Protein AF-A0A530BI84-F1 (afdb_monomer_lite)

Radius of gyration: 13.32 Å; chains: 1; bounding box: 29×37×27 Å

Structure (mmCIF, N/CA/C/O backbone):
data_AF-A0A530BI84-F1
#
_entry.id   AF-A0A530BI84-F1
#
loop_
_atom_site.group_PDB
_atom_site.id
_atom_site.type_symbol
_atom_site.label_atom_id
_atom_site.label_alt_id
_atom_site.label_comp_id
_atom_site.label_asym_id
_atom_site.label_entity_id
_atom_site.label_seq_id
_atom_site.pdbx_PDB_ins_code
_atom_site.Cartn_x
_atom_site.Cartn_y
_atom_site.Cartn_z
_atom_site.occupancy
_atom_site.B_iso_or_equiv
_atom_site.auth_seq_id
_atom_site.auth_comp_id
_atom_site.auth_asym_id
_atom_site.auth_atom_id
_atom_site.pdbx_PDB_model_num
ATOM 1 N N . LEU A 1 1 ? -6.136 4.067 -1.172 1.00 82.12 1 LEU A N 1
ATOM 2 C CA . LEU A 1 1 ? -6.851 2.915 -0.578 1.00 82.12 1 LEU A CA 1
ATOM 3 C C . LEU A 1 1 ? -7.661 3.426 0.604 1.00 82.12 1 LEU A C 1
ATOM 5 O O . LEU A 1 1 ? -7.114 4.204 1.374 1.00 82.12 1 LEU A O 1
ATOM 9 N N . ALA A 1 2 ? -8.922 3.025 0.742 1.00 89.38 2 ALA A N 1
ATOM 10 C CA . ALA A 1 2 ? -9.760 3.408 1.874 1.00 89.38 2 ALA A CA 1
ATOM 11 C C . ALA A 1 2 ? -10.551 2.192 2.363 1.00 89.38 2 ALA A C 1
ATOM 13 O O . ALA A 1 2 ? -11.019 1.391 1.559 1.00 89.38 2 ALA A O 1
ATOM 14 N N . VAL A 1 3 ? -10.676 2.065 3.681 1.00 91.62 3 VAL A N 1
ATOM 15 C CA . VAL A 1 3 ? -11.512 1.064 4.349 1.00 91.62 3 VAL A CA 1
ATOM 16 C C . VAL A 1 3 ? -12.392 1.823 5.329 1.00 91.62 3 VAL A C 1
ATOM 18 O O . VAL A 1 3 ? -11.877 2.651 6.088 1.00 91.62 3 VAL A O 1
ATOM 21 N N . SER A 1 4 ? -13.699 1.555 5.298 1.00 94.88 4 SER A N 1
ATOM 22 C CA . SER A 1 4 ? -14.664 2.125 6.241 1.00 94.88 4 SER A CA 1
ATOM 23 C C . SER A 1 4 ? -14.175 1.953 7.675 1.00 94.88 4 SER A C 1
ATOM 25 O O . SER A 1 4 ? -13.694 0.878 8.025 1.00 94.88 4 SER A O 1
ATOM 27 N N . ALA A 1 5 ? -14.311 2.988 8.508 1.00 92.88 5 ALA A N 1
ATOM 28 C CA . ALA A 1 5 ? -13.773 2.995 9.871 1.00 92.88 5 ALA A CA 1
ATOM 29 C C . ALA A 1 5 ? -14.225 1.778 10.699 1.00 92.88 5 ALA A C 1
ATOM 31 O O . ALA A 1 5 ? -13.404 1.127 11.336 1.00 92.88 5 ALA A O 1
ATOM 32 N N . SER A 1 6 ? -15.505 1.403 10.598 1.00 96.44 6 SER A N 1
ATOM 33 C CA . SER A 1 6 ? -16.083 0.227 11.269 1.00 96.44 6 SER A CA 1
ATOM 34 C C .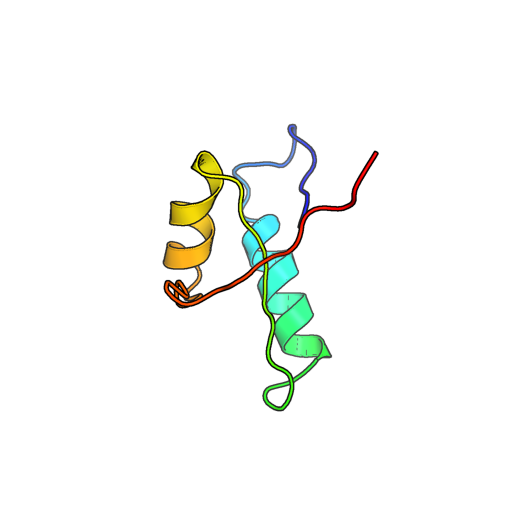 SER A 1 6 ? -15.494 -1.118 10.829 1.00 96.44 6 SER A C 1
ATOM 36 O O . SER A 1 6 ? -15.697 -2.122 11.501 1.00 96.44 6 SER A O 1
ATOM 38 N N . ALA A 1 7 ? -14.778 -1.148 9.707 1.00 93.44 7 ALA A N 1
ATOM 39 C CA . ALA A 1 7 ? -14.195 -2.344 9.115 1.00 93.44 7 ALA A CA 1
ATOM 40 C C . ALA A 1 7 ? -12.649 -2.324 9.144 1.00 93.44 7 ALA A C 1
ATOM 42 O O . ALA A 1 7 ? -11.991 -3.216 8.601 1.00 93.44 7 ALA A O 1
ATOM 43 N N . GLN A 1 8 ? -12.044 -1.313 9.776 1.00 92.44 8 GLN A N 1
ATOM 44 C CA . GLN A 1 8 ? -10.599 -1.267 10.003 1.00 92.44 8 GLN A CA 1
ATOM 45 C C . GLN A 1 8 ? -10.173 -2.308 11.052 1.00 92.44 8 GLN A C 1
ATOM 47 O O . GLN A 1 8 ? -10.976 -2.782 11.846 1.00 92.44 8 GLN A O 1
ATOM 52 N N . GLY A 1 9 ? -8.902 -2.716 11.027 1.00 91.50 9 GLY A N 1
ATOM 53 C CA . GLY A 1 9 ? -8.366 -3.741 11.937 1.00 91.50 9 GLY A CA 1
ATOM 54 C C . GLY A 1 9 ? -8.644 -5.195 11.526 1.00 91.50 9 GLY A C 1
ATOM 55 O O . GLY A 1 9 ? -7.901 -6.081 11.927 1.00 91.50 9 GLY A O 1
ATOM 56 N N . PHE A 1 10 ? -9.608 -5.451 10.636 1.00 95.19 10 PHE A N 1
ATOM 57 C CA . PHE A 1 10 ? -9.956 -6.805 10.164 1.00 95.19 10 PHE A CA 1
ATOM 58 C C . PHE A 1 10 ? -9.136 -7.300 8.957 1.00 95.19 10 PHE A C 1
ATOM 60 O O . PHE A 1 10 ? -9.528 -8.232 8.264 1.00 95.19 10 PHE A O 1
ATOM 67 N N . GLY A 1 11 ? -8.011 -6.653 8.638 1.00 94.44 11 GLY A N 1
ATOM 68 C CA . GLY A 1 11 ? -7.144 -7.066 7.524 1.00 94.44 11 GLY A CA 1
ATOM 69 C C . GLY A 1 11 ? -7.663 -6.739 6.113 1.00 94.44 11 GLY A C 1
ATOM 70 O O . GLY A 1 11 ? -6.976 -7.035 5.137 1.00 94.44 11 GLY A O 1
ATOM 71 N N . ILE A 1 12 ? -8.810 -6.062 5.979 1.00 96.06 12 ILE A N 1
ATOM 72 C CA . ILE A 1 12 ? -9.425 -5.724 4.680 1.00 96.06 12 ILE A CA 1
ATOM 73 C C . ILE A 1 12 ? -8.472 -4.933 3.780 1.00 96.06 12 ILE A C 1
ATOM 75 O O . ILE A 1 12 ? -8.354 -5.232 2.597 1.00 96.06 12 ILE A O 1
ATOM 79 N N . GLY A 1 13 ? -7.737 -3.962 4.331 1.00 94.81 13 GLY A N 1
ATOM 80 C CA . GLY A 1 13 ? -6.783 -3.172 3.547 1.00 94.81 13 GLY A CA 1
ATOM 81 C C . GLY A 1 13 ? -5.698 -4.029 2.884 1.00 94.81 13 GLY A C 1
ATOM 82 O O . GLY A 1 13 ? -5.316 -3.759 1.747 1.00 94.81 13 GLY A O 1
ATOM 83 N N . LYS A 1 14 ? -5.233 -5.086 3.567 1.00 96.50 14 LYS A N 1
ATOM 84 C CA . LYS A 1 14 ? -4.274 -6.042 2.998 1.00 96.50 14 LYS A CA 1
ATOM 85 C C . LYS A 1 14 ? -4.944 -6.854 1.893 1.00 96.50 14 LYS A C 1
ATOM 87 O O . LYS A 1 14 ? -4.393 -6.934 0.804 1.00 96.50 14 LYS A O 1
ATOM 92 N N . GLY A 1 15 ? -6.145 -7.375 2.150 1.00 97.12 15 GLY A N 1
ATOM 93 C CA . GLY A 1 15 ? -6.915 -8.131 1.160 1.00 97.12 15 GLY A CA 1
ATOM 94 C C . GLY A 1 15 ? -7.172 -7.342 -0.128 1.00 97.12 15 GLY A C 1
ATOM 95 O O . GLY A 1 15 ? -6.969 -7.867 -1.216 1.00 97.12 15 GLY A O 1
ATOM 96 N N . LEU A 1 16 ? -7.521 -6.056 -0.018 1.00 96.19 16 LEU A N 1
ATOM 97 C CA . LEU A 1 16 ? -7.686 -5.174 -1.178 1.00 96.19 16 LEU A CA 1
ATOM 98 C C . LEU A 1 16 ? -6.382 -5.006 -1.974 1.00 96.19 16 LEU A C 1
ATOM 100 O O . LEU A 1 16 ? -6.414 -5.003 -3.202 1.00 96.19 16 LEU A O 1
ATOM 104 N N . MET A 1 17 ? -5.238 -4.865 -1.297 1.00 96.19 17 MET A N 1
ATOM 105 C CA . MET A 1 17 ? -3.944 -4.740 -1.973 1.00 96.19 17 MET A CA 1
ATOM 106 C C . MET A 1 17 ? -3.508 -6.055 -2.630 1.00 96.19 17 MET A C 1
ATOM 108 O O . MET A 1 17 ? -3.014 -6.046 -3.756 1.00 96.19 17 MET A O 1
ATOM 112 N N . ASP A 1 18 ? -3.710 -7.184 -1.951 1.00 96.50 18 ASP A N 1
ATOM 113 C CA . ASP A 1 18 ? -3.411 -8.513 -2.488 1.00 96.50 18 ASP A CA 1
ATOM 114 C C . ASP A 1 18 ? -4.246 -8.792 -3.742 1.00 96.50 18 ASP A C 1
ATOM 116 O O . ASP A 1 18 ? -3.712 -9.238 -4.756 1.00 96.50 18 ASP A O 1
ATOM 120 N N . GLU A 1 19 ? -5.537 -8.456 -3.706 1.00 97.56 19 GLU A N 1
ATOM 121 C CA . GLU A 1 19 ? -6.432 -8.624 -4.847 1.00 97.56 19 GLU A CA 1
ATOM 122 C C . GLU A 1 19 ? -6.046 -7.708 -6.015 1.00 97.56 19 GLU A C 1
ATOM 124 O O . GLU A 1 19 ? -5.997 -8.162 -7.159 1.00 97.56 19 GLU A O 1
ATOM 129 N N . ALA A 1 20 ? -5.677 -6.451 -5.744 1.00 95.88 20 ALA A N 1
ATOM 130 C CA . ALA A 1 20 ? -5.169 -5.548 -6.774 1.00 95.88 20 ALA A CA 1
ATOM 131 C C . ALA A 1 20 ? -3.908 -6.114 -7.450 1.00 95.88 20 ALA A C 1
ATOM 133 O O . ALA A 1 20 ? -3.825 -6.148 -8.677 1.00 95.88 20 ALA A O 1
ATOM 134 N N . ARG A 1 21 ? -2.945 -6.626 -6.670 1.00 95.56 21 ARG A N 1
ATOM 135 C CA . ARG A 1 21 ? -1.735 -7.273 -7.209 1.00 95.56 21 ARG A CA 1
ATOM 136 C C . ARG A 1 21 ? -2.061 -8.533 -8.009 1.00 95.56 21 ARG A C 1
ATOM 138 O O . ARG A 1 21 ? -1.425 -8.775 -9.032 1.00 95.56 21 ARG A O 1
ATOM 145 N N . ARG A 1 22 ? -3.046 -9.322 -7.568 1.00 97.44 22 ARG A N 1
ATOM 146 C CA . ARG A 1 22 ? -3.497 -10.530 -8.270 1.00 97.44 22 ARG A CA 1
ATOM 147 C C . ARG A 1 22 ? -4.104 -10.200 -9.632 1.00 97.44 22 ARG A C 1
ATOM 149 O O . ARG A 1 22 ? -3.791 -10.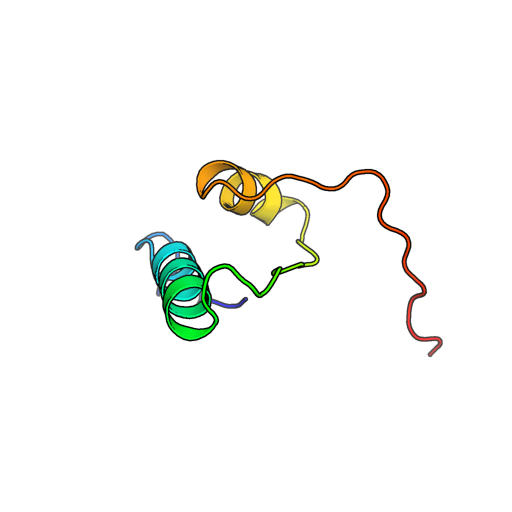884 -10.600 1.00 97.44 22 ARG A O 1
ATOM 156 N N . GLN A 1 23 ? -4.951 -9.173 -9.712 1.00 98.00 23 GLN A N 1
ATOM 157 C CA . GLN A 1 23 ? -5.609 -8.784 -10.963 1.00 98.00 23 GLN A CA 1
ATOM 158 C C . GLN A 1 23 ? -4.660 -8.091 -11.947 1.00 98.00 23 GLN A C 1
ATOM 160 O O . GLN A 1 23 ? -4.719 -8.363 -13.141 1.00 98.00 23 GLN A O 1
ATOM 165 N N . LEU A 1 24 ? -3.786 -7.207 -11.457 1.00 97.00 24 LEU A N 1
ATOM 166 C CA . LEU A 1 24 ? -2.856 -6.451 -12.305 1.00 97.00 24 LEU A CA 1
ATOM 167 C C . LEU A 1 24 ? -1.659 -7.293 -12.771 1.00 97.00 24 LEU A C 1
ATOM 169 O O . LEU A 1 24 ? -1.086 -7.033 -13.828 1.00 97.00 24 LEU A O 1
ATOM 173 N N . GLY A 1 25 ? -1.287 -8.310 -11.992 1.00 95.62 25 GLY A N 1
ATOM 174 C CA . GLY A 1 25 ? -0.156 -9.177 -12.284 1.00 95.62 25 GLY A CA 1
ATOM 175 C C . GLY A 1 25 ? 1.209 -8.516 -12.034 1.00 95.62 25 GLY A C 1
ATOM 176 O O . GLY A 1 25 ? 1.310 -7.333 -11.706 1.00 95.62 25 GLY A O 1
ATOM 177 N N . PRO A 1 26 ? 2.303 -9.285 -12.172 1.00 95.38 26 PRO A N 1
ATOM 178 C CA . PRO A 1 26 ? 3.644 -8.852 -11.770 1.00 95.38 26 PRO A CA 1
ATOM 179 C C . PRO A 1 26 ? 4.277 -7.810 -12.703 1.00 95.38 26 PRO A C 1
ATOM 181 O O . PRO A 1 26 ? 5.267 -7.189 -12.331 1.00 95.38 26 PRO A O 1
ATOM 184 N N . ALA A 1 27 ? 3.729 -7.616 -13.904 1.00 97.12 27 ALA A N 1
ATOM 185 C CA . ALA A 1 27 ? 4.235 -6.640 -14.868 1.00 97.12 27 ALA A CA 1
ATOM 186 C C . ALA A 1 27 ? 3.827 -5.191 -14.534 1.00 97.12 27 ALA A C 1
ATOM 188 O O . ALA A 1 27 ? 4.298 -4.258 -15.181 1.00 97.12 27 ALA A O 1
ATOM 189 N N . VAL A 1 28 ? 2.958 -4.992 -13.537 1.00 97.44 28 VAL A N 1
ATOM 190 C CA . VAL A 1 28 ? 2.437 -3.680 -13.146 1.00 97.44 28 VAL A CA 1
ATOM 191 C C . VAL A 1 28 ? 2.958 -3.300 -11.762 1.00 97.44 28 VAL A C 1
ATOM 193 O O . VAL A 1 28 ? 2.723 -3.990 -10.771 1.00 97.44 28 VAL A O 1
ATOM 196 N N . GLY A 1 29 ? 3.652 -2.164 -11.683 1.00 95.06 29 GLY A N 1
ATOM 197 C CA . GLY A 1 29 ? 4.032 -1.546 -10.414 1.00 95.06 29 GLY A CA 1
ATOM 198 C C . GLY A 1 29 ? 2.872 -0.759 -9.800 1.00 95.06 29 GLY A C 1
ATOM 199 O O . GLY A 1 29 ? 2.123 -0.095 -10.512 1.00 95.06 29 GLY A O 1
ATOM 200 N N . ILE A 1 30 ? 2.747 -0.793 -8.472 1.00 94.75 30 ILE A N 1
ATOM 201 C CA . ILE A 1 30 ? 1.765 0.005 -7.725 1.00 94.75 30 ILE A CA 1
ATOM 202 C C . ILE A 1 30 ? 2.522 1.007 -6.854 1.00 94.75 30 ILE A C 1
ATOM 204 O O . ILE A 1 30 ? 3.266 0.613 -5.956 1.00 94.75 30 ILE A O 1
ATOM 208 N N . SER A 1 31 ? 2.310 2.300 -7.097 1.00 93.56 31 SER A N 1
ATOM 209 C CA . SER A 1 31 ? 2.737 3.380 -6.206 1.00 93.56 31 SER A CA 1
ATOM 210 C C . SER A 1 31 ? 1.531 3.947 -5.453 1.00 93.56 31 SER A C 1
ATOM 212 O O . SER A 1 31 ? 0.409 3.964 -5.960 1.00 93.56 31 SER A O 1
ATOM 214 N N . LEU A 1 32 ? 1.746 4.394 -4.215 1.00 93.25 32 LEU A N 1
ATOM 215 C CA . LEU A 1 32 ? 0.724 5.080 -3.426 1.00 93.25 32 LEU A CA 1
ATOM 216 C C . LEU A 1 32 ? 1.346 6.185 -2.581 1.00 93.25 32 LEU A C 1
ATOM 218 O O . LEU A 1 32 ? 2.505 6.093 -2.181 1.00 93.25 32 LEU A O 1
ATOM 222 N N . ILE A 1 33 ? 0.541 7.199 -2.272 1.00 92.56 33 ILE A N 1
ATOM 223 C CA . ILE A 1 33 ? 0.881 8.258 -1.322 1.00 92.56 33 ILE A CA 1
ATOM 224 C C . ILE A 1 33 ? 0.132 7.970 -0.019 1.00 92.56 33 ILE A C 1
ATOM 226 O O . ILE A 1 33 ? -1.094 7.842 -0.018 1.00 92.56 33 ILE A O 1
ATOM 230 N N . SER A 1 34 ? 0.873 7.814 1.078 1.00 92.50 34 SER A N 1
ATOM 231 C CA . SER A 1 34 ? 0.323 7.466 2.392 1.00 92.50 34 SER A CA 1
ATOM 232 C C . SER A 1 34 ? 0.192 8.697 3.282 1.00 92.50 34 SER A C 1
ATOM 234 O O . SER A 1 34 ? 1.051 9.575 3.262 1.00 92.50 34 SER A O 1
ATOM 236 N N . LEU A 1 35 ? -0.830 8.707 4.140 1.00 91.62 35 LEU A N 1
ATOM 237 C CA . LEU A 1 35 ? -0.820 9.538 5.347 1.00 91.62 35 LEU A CA 1
ATOM 238 C C . LEU A 1 35 ? 0.238 9.011 6.339 1.00 91.62 35 LEU A C 1
ATOM 240 O O . LEU A 1 35 ? 0.488 7.798 6.326 1.00 91.62 35 LEU A O 1
ATOM 244 N N . PRO A 1 36 ? 0.832 9.863 7.202 1.00 91.75 36 PRO A N 1
ATOM 245 C CA . PRO A 1 36 ? 1.880 9.457 8.146 1.00 91.7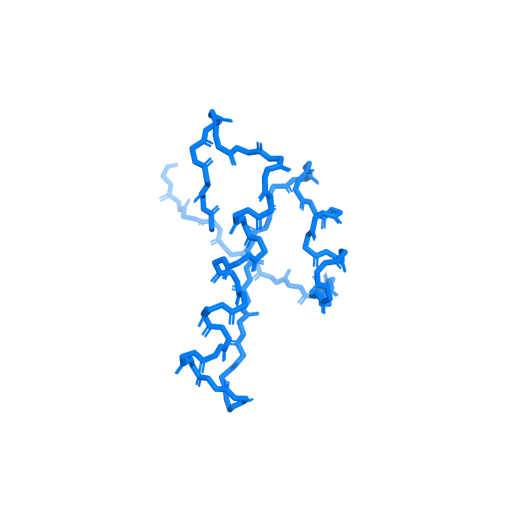5 36 PRO A CA 1
ATOM 246 C C . PRO A 1 36 ? 1.507 8.241 9.008 1.00 91.75 36 PRO A C 1
ATOM 248 O O . PRO A 1 36 ? 2.267 7.275 9.078 1.00 91.75 36 PRO A O 1
ATOM 251 N N . ASP A 1 37 ? 0.296 8.229 9.562 1.00 93.06 37 ASP A N 1
ATOM 252 C CA . ASP A 1 37 ? -0.150 7.185 10.497 1.00 93.06 37 ASP A CA 1
ATOM 253 C C . ASP A 1 37 ? -0.374 5.822 9.825 1.00 93.06 37 ASP A C 1
ATOM 255 O O . ASP A 1 37 ? -0.360 4.776 10.473 1.00 93.06 37 ASP A O 1
ATOM 259 N N . ALA A 1 38 ? -0.553 5.808 8.502 1.00 93.69 38 ALA A N 1
ATOM 260 C CA . ALA A 1 38 ? -0.777 4.586 7.740 1.00 93.69 38 ALA A CA 1
ATOM 261 C C . ALA A 1 38 ? 0.521 3.960 7.209 1.00 93.69 38 ALA A C 1
ATOM 263 O O . ALA A 1 38 ? 0.480 2.862 6.651 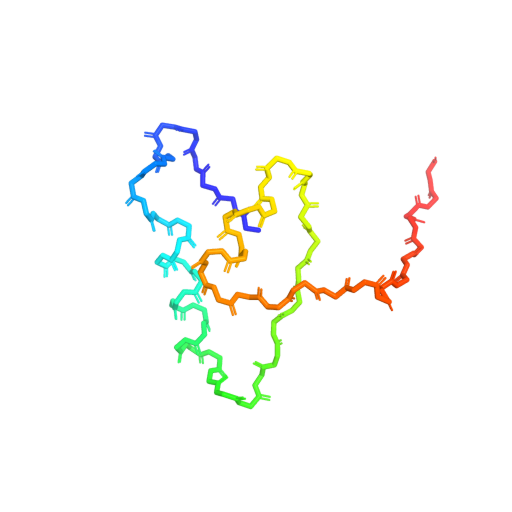1.00 93.69 38 ALA A O 1
ATOM 264 N N . VAL A 1 39 ? 1.685 4.603 7.368 1.00 94.69 39 VAL A N 1
ATOM 265 C CA . VAL A 1 39 ? 2.892 4.121 6.686 1.00 94.69 39 VAL A CA 1
ATOM 266 C C . VAL A 1 39 ? 3.335 2.740 7.176 1.00 94.69 39 VAL A C 1
ATOM 268 O O . VAL A 1 39 ? 3.597 1.856 6.358 1.00 94.69 39 VAL A O 1
ATOM 271 N N . GLY A 1 40 ? 3.333 2.512 8.494 1.00 94.88 40 GLY A N 1
ATOM 272 C CA . GLY A 1 40 ? 3.722 1.217 9.064 1.00 94.88 40 GLY A CA 1
ATOM 273 C C . GLY A 1 40 ? 2.811 0.064 8.624 1.00 94.88 40 GLY A C 1
ATOM 274 O O . GLY A 1 40 ? 3.222 -1.095 8.635 1.00 94.88 40 GLY A O 1
ATOM 275 N N . PHE A 1 41 ? 1.577 0.355 8.195 1.00 95.00 41 PHE A N 1
ATOM 276 C CA . PHE A 1 41 ? 0.716 -0.647 7.570 1.00 95.00 41 PHE A CA 1
ATOM 277 C C . PHE A 1 41 ? 1.256 -1.098 6.207 1.00 95.00 41 PHE A C 1
ATOM 279 O O . PHE A 1 41 ? 1.374 -2.303 5.989 1.00 95.00 41 PHE A O 1
ATOM 286 N N . TYR A 1 42 ? 1.628 -0.165 5.327 1.00 96.00 42 TYR A N 1
ATOM 287 C CA . TYR A 1 42 ? 2.126 -0.493 3.988 1.00 96.00 42 TYR A CA 1
ATOM 288 C C . TYR A 1 42 ? 3.482 -1.210 4.020 1.00 96.00 42 TYR A C 1
ATOM 290 O O . TYR A 1 42 ? 3.689 -2.166 3.273 1.00 96.00 42 TYR A O 1
ATOM 298 N N . GLU A 1 43 ? 4.369 -0.817 4.937 1.00 96.25 43 GLU A N 1
ATOM 299 C CA . GLU A 1 43 ? 5.641 -1.517 5.160 1.00 96.25 43 GLU A CA 1
ATOM 300 C C . GLU A 1 43 ? 5.407 -2.966 5.612 1.00 96.25 43 GLU A C 1
ATOM 302 O O . GLU A 1 43 ? 5.994 -3.894 5.057 1.00 96.25 43 GLU A O 1
ATOM 307 N N . ARG A 1 44 ? 4.479 -3.193 6.555 1.00 95.88 44 ARG A N 1
ATOM 308 C CA . ARG A 1 44 ? 4.157 -4.537 7.068 1.00 9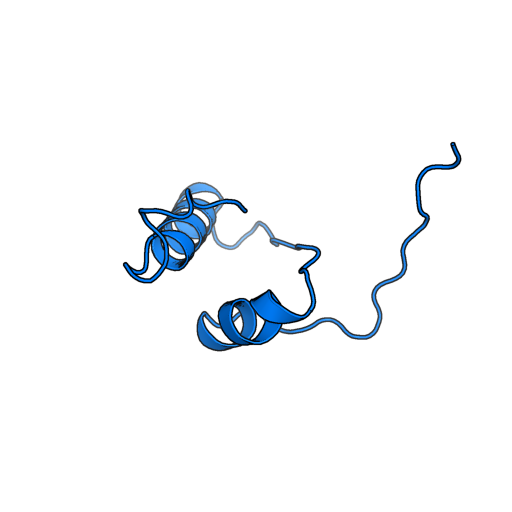5.88 44 ARG A CA 1
ATOM 309 C C . ARG A 1 44 ? 3.593 -5.476 6.001 1.00 95.88 44 ARG A C 1
ATOM 311 O O . ARG A 1 44 ? 3.827 -6.678 6.076 1.00 95.88 44 ARG A O 1
ATOM 318 N N . ILE A 1 45 ? 2.854 -4.956 5.018 1.00 95.56 45 ILE A N 1
ATOM 319 C CA . ILE A 1 45 ? 2.333 -5.766 3.901 1.00 95.56 45 ILE A CA 1
ATOM 320 C C . ILE A 1 45 ? 3.345 -5.927 2.751 1.00 95.56 45 ILE A C 1
ATOM 322 O O . ILE A 1 45 ? 2.997 -6.464 1.700 1.00 95.56 45 ILE A O 1
ATOM 326 N N . GLY A 1 46 ? 4.594 -5.488 2.943 1.00 94.75 46 GLY A N 1
ATOM 327 C CA . GLY A 1 46 ? 5.705 -5.739 2.025 1.00 94.75 46 GLY A CA 1
ATOM 328 C C . GLY A 1 46 ? 5.893 -4.688 0.933 1.00 94.75 46 GLY A C 1
ATOM 329 O O . GLY A 1 46 ? 6.620 -4.942 -0.027 1.00 94.75 46 GLY A O 1
ATOM 330 N N . MET A 1 47 ? 5.261 -3.515 1.042 1.00 95.88 47 MET A N 1
ATOM 331 C CA . MET A 1 47 ? 5.563 -2.409 0.135 1.00 95.88 47 MET A CA 1
ATOM 332 C C . MET A 1 47 ? 6.872 -1.733 0.541 1.00 95.88 47 MET A C 1
ATOM 334 O O . MET A 1 47 ? 7.093 -1.411 1.708 1.00 95.88 47 MET A O 1
ATOM 338 N N . LYS A 1 48 ? 7.733 -1.471 -0.444 1.00 95.38 48 LYS A N 1
ATOM 339 C CA . LYS A 1 48 ? 8.964 -0.710 -0.234 1.00 95.38 48 LYS A CA 1
ATOM 340 C C . LYS A 1 48 ? 8.642 0.783 -0.153 1.00 95.38 48 LYS A C 1
ATOM 342 O O . LYS A 1 48 ? 8.026 1.336 -1.063 1.00 95.38 48 LYS A O 1
ATOM 347 N N . ARG A 1 49 ? 9.097 1.442 0.914 1.00 94.12 49 ARG A N 1
ATOM 348 C CA . ARG A 1 49 ? 9.070 2.905 1.015 1.00 94.12 49 ARG A CA 1
ATOM 349 C C . ARG A 1 49 ? 10.013 3.514 -0.025 1.00 94.12 49 ARG A C 1
ATOM 351 O O . ARG A 1 49 ? 11.173 3.116 -0.114 1.00 94.12 49 ARG A O 1
ATOM 358 N N . MET A 1 50 ? 9.517 4.503 -0.764 1.00 93.44 50 MET A N 1
ATOM 359 C CA . MET A 1 50 ? 10.296 5.277 -1.732 1.00 93.44 50 MET A CA 1
ATOM 360 C C . MET A 1 50 ? 10.601 6.654 -1.135 1.00 93.44 50 MET A C 1
ATOM 362 O O . MET A 1 50 ? 9.680 7.434 -0.907 1.00 93.44 50 MET A O 1
ATOM 366 N N . THR A 1 51 ? 11.871 6.928 -0.831 1.00 89.12 51 THR A N 1
ATOM 367 C CA . THR A 1 51 ? 12.324 8.198 -0.230 1.00 89.12 51 THR A CA 1
ATOM 368 C C . THR A 1 51 ? 12.524 9.301 -1.261 1.00 89.12 51 THR A C 1
ATOM 370 O O . THR A 1 51 ? 12.344 10.470 -0.943 1.00 89.12 51 THR A O 1
ATOM 373 N N . ASP A 1 52 ? 12.814 8.925 -2.505 1.00 91.69 52 ASP A N 1
ATOM 374 C CA . ASP A 1 52 ? 13.158 9.852 -3.590 1.00 91.69 52 ASP A CA 1
ATOM 375 C C . ASP A 1 52 ? 11.938 10.183 -4.468 1.00 91.69 52 ASP A C 1
ATOM 377 O O . ASP A 1 52 ? 12.025 10.280 -5.692 1.00 91.69 52 ASP A O 1
ATOM 381 N N . ALA A 1 53 ? 10.759 10.291 -3.849 1.00 91.62 53 ALA A N 1
ATOM 382 C CA . ALA A 1 53 ? 9.523 10.650 -4.533 1.00 91.62 53 ALA A CA 1
ATOM 383 C C . ALA A 1 53 ? 9.338 12.174 -4.549 1.00 91.62 53 ALA A C 1
ATOM 385 O O . ALA A 1 53 ? 9.407 12.833 -3.514 1.00 91.62 53 ALA A O 1
ATOM 386 N N . PHE A 1 54 ? 9.039 12.725 -5.724 1.00 90.69 54 PHE A N 1
ATOM 387 C CA . PHE A 1 54 ? 8.797 14.154 -5.924 1.00 90.69 54 PHE A CA 1
ATOM 388 C C . PHE A 1 54 ? 7.336 14.386 -6.317 1.00 90.69 54 PHE A C 1
ATOM 390 O O . PHE A 1 54 ? 6.746 13.584 -7.043 1.00 90.69 54 PHE A O 1
ATOM 397 N N . TRP A 1 55 ? 6.741 15.479 -5.840 1.00 90.94 55 TRP A N 1
ATOM 398 C CA . TRP A 1 55 ? 5.322 15.769 -6.034 1.00 90.94 55 TRP A 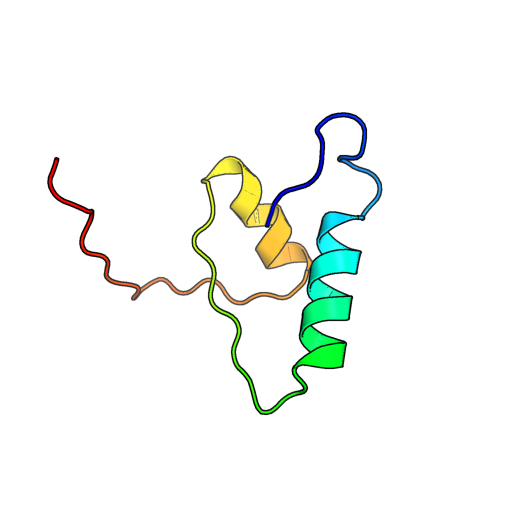CA 1
ATOM 399 C C . TRP A 1 55 ? 5.077 17.265 -6.234 1.00 90.94 55 TRP A C 1
ATOM 401 O O . TRP A 1 55 ? 5.607 18.089 -5.491 1.00 90.94 55 TRP A O 1
ATOM 411 N N . PHE A 1 56 ? 4.211 17.610 -7.190 1.00 91.31 56 PHE A N 1
ATOM 412 C CA . PHE A 1 56 ? 3.604 18.937 -7.276 1.00 91.31 56 PHE A CA 1
ATOM 413 C C . PHE A 1 56 ? 2.162 18.871 -6.782 1.00 91.31 56 PHE A C 1
ATOM 415 O O . PHE A 1 56 ? 1.328 18.170 -7.354 1.00 91.31 56 PHE A O 1
ATOM 422 N N . SER A 1 57 ? 1.847 19.637 -5.739 1.00 90.00 57 SER A N 1
ATOM 423 C CA . SER A 1 57 ? 0.462 19.811 -5.304 1.00 90.00 57 SER A CA 1
ATOM 424 C C . SER A 1 57 ? -0.340 20.588 -6.344 1.00 90.00 57 SER A C 1
ATOM 426 O O . SER A 1 57 ? 0.179 21.478 -7.022 1.00 90.00 57 SER A O 1
ATOM 428 N N . ARG A 1 58 ? -1.637 20.278 -6.447 1.00 89.69 58 ARG A N 1
ATOM 429 C CA . ARG A 1 58 ? -2.575 21.121 -7.194 1.00 89.69 58 ARG A CA 1
ATOM 430 C C . ARG A 1 58 ? -2.548 22.537 -6.606 1.00 89.69 58 ARG A C 1
ATOM 432 O O . ARG A 1 58 ? -2.651 22.686 -5.393 1.00 89.69 58 ARG A O 1
ATOM 439 N N . LYS A 1 59 ? -2.453 23.556 -7.462 1.00 87.44 59 LYS A N 1
ATOM 440 C CA . LYS A 1 59 ? -2.645 24.959 -7.071 1.00 87.44 59 LYS A CA 1
ATOM 441 C C . LYS A 1 59 ? -4.145 25.254 -7.012 1.00 87.44 59 LYS A C 1
ATOM 443 O O . LYS A 1 59 ? -4.808 25.065 -8.031 1.00 87.44 59 LYS A O 1
ATOM 448 N N . HIS A 1 60 ? -4.637 25.663 -5.844 1.00 67.81 60 HIS A N 1
ATOM 449 C CA . HIS A 1 60 ? -5.960 26.252 -5.592 1.00 67.81 60 HIS A CA 1
ATOM 450 C C . HIS A 1 60 ? -5.787 27.349 -4.554 1.00 67.81 60 HIS A C 1
ATOM 452 O O . HIS A 1 60 ? -5.015 27.096 -3.601 1.00 67.81 60 HIS A O 1
#

Foldseek 3Di:
DDDPPVCPPVCVVLVVVVVVCVVVDPVDDDDDDDDPVCPVVCVVSPDDDDPPDDDDDDDD

Secondary structure (DSSP, 8-state):
----GGGTTSSHHHHHHHHHHHHH-TT-----PPPGGGHHHHHHTTPPP-SS---PPPP-

pLDDT: mean 93.48, std 4.39, range [67.81, 98.0]

Sequence (60 aa):
LAVSASAQGFGIGKGLMDEARRQLGPAVGISLISLPDAVGFYERIGMKRMTDAFWFSRKH